Protein AF-A0A952B8J5-F1 (afdb_monomer_lite)

Sequence (115 aa):
MSVEITTFDGLRVTMHTRKNGKENLAWFSAAFDPALVYEDTKPEKTETGSEAQDADEQTGLKATDAVKQEAETLNTRWQGWVYVVPQYRVDSVAKKKSDLIKFSKRQDSGKTAGS

Radius of gyration: 22.59 Å; chains: 1; bounding box: 64×53×57 Å

Foldseek 3Di:
DKDWDADQLQKIKIWDWDDDPPWIKIAIAIDGGPVSHDDPCPDDDDDDDDDDDPPPPPPVHDDNVVSHVVRVVVCVVRPPDIDTDDPVVVVVSVVVVVVVPPPPPPPPPPDDDDD

Structure (mmCIF, N/CA/C/O backbone):
data_AF-A0A952B8J5-F1
#
_entry.id   AF-A0A952B8J5-F1
#
loop_
_atom_site.group_PDB
_atom_site.id
_atom_site.type_symbol
_atom_site.label_atom_id
_atom_site.label_alt_id
_atom_site.label_comp_id
_atom_site.label_asym_id
_atom_site.label_entity_id
_atom_site.label_seq_id
_atom_site.pdbx_PDB_ins_code
_atom_site.Cartn_x
_atom_site.Cartn_y
_atom_site.Cartn_z
_atom_site.occupancy
_atom_site.B_iso_or_equiv
_atom_site.auth_seq_id
_atom_site.auth_comp_id
_atom_site.auth_asym_id
_atom_site.auth_atom_id
_atom_site.pdbx_PDB_model_num
ATOM 1 N N . MET A 1 1 ? -3.408 -5.577 9.841 1.00 78.88 1 MET A N 1
ATOM 2 C CA . MET A 1 1 ? -3.940 -6.185 8.600 1.00 78.88 1 MET A CA 1
ATOM 3 C C . MET A 1 1 ? -3.312 -5.446 7.430 1.00 78.88 1 MET A C 1
ATOM 5 O O . MET A 1 1 ? -2.991 -4.277 7.590 1.00 78.88 1 MET A O 1
ATOM 9 N N . SER A 1 2 ? -3.110 -6.095 6.286 1.00 81.38 2 SER A N 1
ATOM 10 C CA . SER A 1 2 ? -2.607 -5.429 5.081 1.00 81.38 2 SER A CA 1
ATOM 11 C C . SER A 1 2 ? -3.421 -5.798 3.840 1.00 81.38 2 SER A C 1
ATOM 13 O O . SER A 1 2 ? -4.090 -6.839 3.757 1.00 81.38 2 SER A O 1
ATOM 15 N N . VAL A 1 3 ? -3.430 -4.881 2.881 1.00 84.94 3 VAL A N 1
ATOM 16 C CA . VAL A 1 3 ? -4.115 -5.009 1.598 1.00 84.94 3 VAL A CA 1
ATOM 17 C C . VAL A 1 3 ? -3.130 -4.676 0.504 1.00 84.94 3 VAL A C 1
ATOM 19 O O . VAL A 1 3 ? -2.507 -3.626 0.556 1.00 84.94 3 VAL A O 1
ATOM 22 N N . GLU A 1 4 ? -2.993 -5.575 -0.460 1.00 89.31 4 GLU A N 1
ATOM 23 C CA . GLU A 1 4 ? -2.063 -5.437 -1.570 1.00 89.31 4 GLU A CA 1
ATOM 24 C C . GLU A 1 4 ? -2.864 -5.197 -2.840 1.00 89.31 4 GLU A C 1
ATOM 26 O O . GLU A 1 4 ? -3.892 -5.840 -3.070 1.00 89.31 4 GLU A O 1
ATOM 31 N N . ILE A 1 5 ? -2.406 -4.224 -3.612 1.00 87.56 5 ILE A N 1
ATOM 32 C CA . ILE A 1 5 ? -2.928 -3.857 -4.917 1.00 87.56 5 ILE A CA 1
ATOM 33 C C . ILE A 1 5 ? -1.737 -3.935 -5.862 1.00 87.56 5 ILE A C 1
ATOM 35 O O . ILE A 1 5 ? -0.702 -3.327 -5.597 1.00 87.56 5 ILE A O 1
ATOM 39 N N . THR A 1 6 ? -1.876 -4.710 -6.927 1.00 89.19 6 THR A N 1
ATOM 40 C CA . THR A 1 6 ? -0.811 -4.996 -7.888 1.00 89.19 6 THR A CA 1
ATOM 41 C C . THR A 1 6 ? -1.268 -4.650 -9.293 1.00 89.19 6 THR A C 1
ATOM 43 O O . THR A 1 6 ? -2.439 -4.853 -9.624 1.00 89.19 6 THR A O 1
ATOM 46 N N . THR A 1 7 ? -0.350 -4.171 -10.120 1.00 87.12 7 THR A N 1
ATOM 47 C CA . THR A 1 7 ? -0.577 -3.870 -11.539 1.00 87.12 7 THR A CA 1
ATOM 48 C C . THR A 1 7 ? 0.394 -4.657 -12.422 1.00 87.12 7 THR A C 1
ATOM 50 O O . THR A 1 7 ? 1.413 -5.162 -11.954 1.00 87.12 7 THR A O 1
ATOM 53 N N . PHE A 1 8 ? 0.049 -4.789 -13.705 1.00 85.75 8 PHE A N 1
ATOM 54 C CA . PHE A 1 8 ? 0.776 -5.604 -14.693 1.00 85.75 8 PHE A CA 1
ATOM 55 C C . PHE A 1 8 ? 2.123 -5.014 -15.135 1.00 85.75 8 PHE A C 1
ATOM 57 O O . PHE A 1 8 ? 2.881 -5.666 -15.843 1.00 85.75 8 PHE A O 1
ATOM 64 N N . ASP A 1 9 ? 2.413 -3.777 -14.734 1.00 84.00 9 ASP A N 1
ATOM 65 C CA . ASP A 1 9 ? 3.683 -3.081 -14.960 1.00 84.00 9 ASP A CA 1
ATOM 66 C C . ASP A 1 9 ? 4.690 -3.309 -13.815 1.00 84.00 9 ASP A C 1
ATOM 68 O O . ASP A 1 9 ? 5.785 -2.750 -13.814 1.00 84.00 9 ASP A O 1
ATOM 72 N N . GLY A 1 10 ? 4.337 -4.136 -12.827 1.00 85.69 10 GLY A N 1
ATOM 73 C CA . GLY A 1 10 ? 5.200 -4.444 -11.693 1.00 85.69 10 GLY A CA 1
ATOM 74 C C . GLY A 1 10 ? 4.996 -3.553 -10.467 1.00 85.69 10 GLY A C 1
ATOM 75 O O . GLY A 1 10 ? 5.685 -3.754 -9.467 1.00 85.69 10 GLY A O 1
ATOM 76 N N . LEU A 1 11 ? 4.074 -2.581 -10.477 1.00 89.44 11 LEU A N 1
ATOM 77 C CA . LEU A 1 11 ? 3.812 -1.772 -9.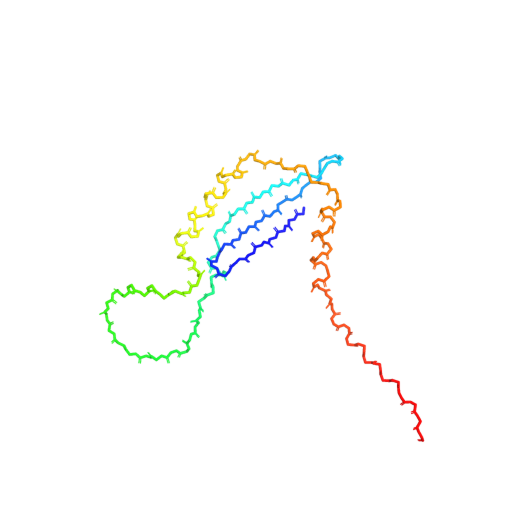283 1.00 89.44 11 LEU A CA 1
ATOM 78 C C . LEU A 1 11 ? 2.976 -2.555 -8.257 1.00 89.44 11 LEU A C 1
ATOM 80 O O . LEU A 1 11 ? 1.881 -3.052 -8.528 1.00 89.44 11 LEU A O 1
ATOM 84 N N . ARG A 1 12 ? 3.474 -2.608 -7.022 1.00 91.25 12 ARG A N 1
ATOM 85 C CA . ARG A 1 12 ? 2.774 -3.142 -5.852 1.00 91.25 12 ARG A CA 1
ATOM 86 C C . ARG A 1 12 ? 2.578 -2.044 -4.818 1.00 91.25 12 ARG A C 1
ATOM 88 O O . ARG A 1 12 ? 3.541 -1.512 -4.274 1.00 91.25 12 ARG A O 1
ATOM 95 N N . VAL A 1 13 ? 1.327 -1.761 -4.470 1.00 91.25 13 VAL A N 1
ATOM 96 C CA . VAL A 1 13 ? 0.958 -0.866 -3.368 1.00 91.25 13 VAL A CA 1
ATOM 97 C C . VAL A 1 13 ? 0.370 -1.679 -2.221 1.00 91.25 13 VAL A C 1
ATOM 99 O O . VAL A 1 13 ? -0.622 -2.390 -2.378 1.00 91.25 13 VAL A O 1
ATOM 102 N N . THR A 1 14 ? 0.952 -1.540 -1.036 1.00 91.75 14 THR A N 1
ATOM 103 C CA . THR A 1 14 ? 0.470 -2.151 0.200 1.00 91.75 14 THR A CA 1
ATOM 104 C C . THR A 1 14 ? -0.139 -1.084 1.101 1.00 91.75 14 THR A C 1
ATOM 106 O O . THR A 1 14 ? 0.544 -0.169 1.552 1.00 91.75 14 THR A O 1
ATOM 109 N N . MET A 1 15 ? -1.427 -1.219 1.405 1.00 89.81 15 MET A N 1
ATOM 110 C CA . MET A 1 15 ? -2.083 -0.498 2.490 1.00 89.81 15 MET A CA 1
ATOM 111 C C . MET A 1 15 ? -1.946 -1.304 3.777 1.00 89.81 15 MET A C 1
ATOM 113 O O . MET A 1 15 ? -2.443 -2.426 3.885 1.00 89.81 15 MET A O 1
ATOM 117 N N . HIS A 1 16 ? -1.324 -0.709 4.779 1.00 89.25 16 HIS A N 1
ATOM 118 C CA . HIS A 1 16 ? -1.199 -1.260 6.117 1.00 89.25 16 HIS A CA 1
ATOM 119 C C . HIS A 1 16 ? -2.274 -0.664 7.005 1.00 89.25 16 HIS A C 1
ATOM 121 O O . HIS A 1 16 ? -2.527 0.535 6.948 1.00 89.25 16 HIS A O 1
ATOM 127 N N . THR A 1 17 ? -2.895 -1.487 7.843 1.00 88.69 17 THR A N 1
ATOM 128 C CA . THR A 1 17 ? -3.835 -1.028 8.863 1.00 88.69 17 THR A CA 1
ATOM 129 C C . THR A 1 17 ? -3.501 -1.610 10.230 1.00 88.69 17 THR A C 1
ATOM 131 O O . THR A 1 17 ? -3.245 -2.814 10.389 1.00 88.69 17 THR A O 1
ATOM 134 N N . ARG A 1 18 ? -3.541 -0.756 11.253 1.00 88.25 18 ARG A N 1
ATOM 135 C CA . ARG A 1 18 ? -3.352 -1.139 12.653 1.00 88.25 18 ARG A CA 1
ATOM 136 C C . ARG A 1 18 ? -4.396 -0.457 13.521 1.00 88.25 18 ARG A C 1
ATOM 138 O O . ARG A 1 18 ? -4.634 0.738 13.394 1.00 88.25 18 ARG A O 1
ATOM 145 N N . LYS A 1 19 ? -4.976 -1.211 14.449 1.00 86.31 19 LYS A N 1
ATOM 146 C CA . LYS A 1 19 ? -5.837 -0.648 15.486 1.00 86.31 19 LYS A CA 1
ATOM 147 C C . LYS A 1 19 ? -4.974 0.007 16.566 1.00 86.31 19 LYS A C 1
ATOM 149 O O . LYS A 1 19 ? -4.088 -0.648 17.116 1.00 86.31 19 LYS A O 1
ATOM 154 N N . ASN A 1 20 ? -5.233 1.276 16.861 1.00 82.88 20 ASN A N 1
ATOM 155 C CA . ASN A 1 20 ? -4.615 2.027 17.948 1.00 82.88 20 ASN A CA 1
ATOM 156 C C . ASN A 1 20 ? -5.720 2.531 18.888 1.00 82.88 20 ASN A C 1
ATOM 158 O O . ASN A 1 20 ? -6.382 3.532 18.622 1.00 82.88 20 ASN A O 1
ATOM 162 N N . GLY A 1 21 ? -5.986 1.783 19.960 1.00 84.12 21 GLY A N 1
ATOM 163 C CA . GLY A 1 21 ? -7.098 2.078 20.865 1.00 84.12 21 GLY A CA 1
ATOM 164 C C . GLY A 1 21 ? -8.461 2.006 20.164 1.00 84.12 21 GLY A C 1
ATOM 165 O O . GLY A 1 21 ? -8.911 0.922 19.777 1.00 84.12 21 GLY A O 1
ATOM 166 N N . LYS A 1 22 ? -9.128 3.160 20.031 1.00 79.19 22 LYS A N 1
ATOM 167 C CA . LYS A 1 22 ? -10.443 3.300 19.373 1.00 79.19 22 LYS A CA 1
ATOM 168 C C . LYS A 1 22 ? -10.348 3.566 17.869 1.00 79.19 22 LYS A C 1
ATOM 170 O O . LYS A 1 22 ? -11.354 3.448 17.176 1.00 79.19 22 LYS A O 1
ATOM 175 N N . GLU A 1 23 ? -9.167 3.908 17.369 1.00 85.25 23 GLU A N 1
ATOM 176 C CA . GLU A 1 23 ? -8.964 4.354 15.994 1.00 85.25 23 GLU A CA 1
ATOM 177 C C . GLU A 1 23 ? -8.273 3.271 15.165 1.00 85.25 23 GLU A C 1
ATOM 179 O O . GLU A 1 23 ? -7.484 2.476 15.684 1.00 85.25 23 GLU A O 1
ATOM 184 N N . ASN A 1 24 ? -8.551 3.235 13.861 1.00 86.38 24 ASN A N 1
ATOM 185 C CA . ASN A 1 24 ? -7.768 2.431 12.928 1.00 86.38 24 ASN A CA 1
ATOM 186 C C . ASN A 1 24 ? -6.851 3.360 12.149 1.00 86.38 24 ASN A C 1
ATOM 188 O O . ASN A 1 24 ? -7.322 4.244 11.442 1.00 86.38 24 ASN A O 1
ATOM 192 N N . LEU A 1 25 ? -5.551 3.144 12.275 1.00 90.19 25 LEU A N 1
ATOM 193 C CA . LEU A 1 25 ? -4.537 3.865 11.526 1.00 90.19 25 LEU A CA 1
ATOM 194 C C . LEU A 1 25 ? -4.255 3.122 10.228 1.00 90.19 25 LEU A C 1
ATOM 196 O O . LEU A 1 25 ? -4.128 1.894 10.245 1.00 90.19 25 LEU A O 1
ATOM 200 N N . ALA A 1 26 ? -4.135 3.861 9.131 1.00 90.19 26 ALA A N 1
ATOM 201 C CA . ALA A 1 26 ? -3.727 3.335 7.841 1.00 90.19 26 ALA A CA 1
ATOM 202 C C . ALA A 1 26 ? -2.574 4.138 7.239 1.00 90.19 26 ALA A C 1
ATOM 204 O O . ALA A 1 26 ? -2.567 5.367 7.304 1.00 90.19 26 ALA A O 1
ATOM 205 N N . TRP A 1 27 ? -1.627 3.435 6.629 1.00 91.94 27 TRP A N 1
ATOM 206 C CA . TRP A 1 27 ? -0.533 4.018 5.852 1.00 91.94 27 TRP A CA 1
ATOM 207 C C . TRP A 1 27 ? -0.251 3.152 4.625 1.00 91.94 27 TRP A C 1
ATOM 209 O O . TRP A 1 27 ? -0.689 2.001 4.553 1.00 91.94 27 TRP A O 1
ATOM 219 N N . PHE A 1 28 ? 0.461 3.707 3.649 1.00 91.75 28 PHE A N 1
ATOM 220 C CA . PHE A 1 28 ? 0.705 3.068 2.359 1.00 91.75 28 PHE A CA 1
ATOM 221 C C . PHE A 1 28 ? 2.202 2.926 2.099 1.00 91.75 28 PHE A C 1
ATOM 223 O O . PHE A 1 28 ? 2.992 3.760 2.533 1.00 91.75 28 PHE A O 1
ATOM 230 N N . SER A 1 29 ? 2.576 1.874 1.380 1.00 90.62 29 SER A N 1
ATOM 231 C CA . SER A 1 29 ? 3.920 1.679 0.840 1.00 90.62 29 SER A CA 1
ATOM 232 C C . SER A 1 29 ? 3.823 1.180 -0.595 1.00 90.62 29 SER A C 1
ATOM 234 O O . SER A 1 29 ? 3.040 0.270 -0.864 1.00 90.62 29 SER A O 1
ATOM 236 N N . ALA A 1 30 ? 4.615 1.741 -1.497 1.00 91.94 30 ALA A N 1
ATOM 237 C CA . ALA A 1 30 ? 4.770 1.270 -2.866 1.00 91.94 30 ALA A CA 1
ATOM 238 C C . ALA A 1 30 ? 6.093 0.505 -3.026 1.00 91.94 30 ALA A C 1
ATOM 240 O O . ALA A 1 30 ? 7.087 0.810 -2.368 1.00 91.94 30 ALA A O 1
ATOM 241 N N . ALA A 1 31 ? 6.111 -0.492 -3.901 1.00 91.44 31 ALA A N 1
ATOM 242 C CA . ALA A 1 31 ? 7.300 -1.235 -4.288 1.00 91.44 31 ALA A CA 1
ATOM 243 C C . ALA A 1 31 ? 7.174 -1.682 -5.746 1.00 91.44 31 ALA A C 1
ATOM 245 O O . ALA A 1 31 ? 6.069 -1.925 -6.223 1.00 91.44 31 ALA A O 1
ATOM 246 N N . PHE A 1 32 ? 8.308 -1.826 -6.424 1.00 90.88 32 PHE A N 1
ATOM 247 C CA . PHE A 1 32 ? 8.377 -2.515 -7.707 1.00 90.88 32 PHE A CA 1
ATOM 248 C C . PHE A 1 32 ? 8.647 -4.005 -7.473 1.00 90.88 32 PHE A C 1
ATOM 250 O O . PHE A 1 32 ? 9.540 -4.357 -6.699 1.00 90.88 32 PHE A O 1
ATOM 257 N N . ASP A 1 33 ? 7.880 -4.865 -8.134 1.00 87.56 33 ASP A N 1
ATOM 258 C CA . ASP A 1 33 ? 8.033 -6.314 -8.115 1.00 87.56 33 ASP A CA 1
ATOM 259 C C . ASP A 1 33 ? 8.139 -6.836 -9.562 1.00 87.56 33 ASP A C 1
ATOM 261 O O . ASP A 1 33 ? 7.143 -6.834 -10.292 1.00 87.56 33 ASP A O 1
ATOM 265 N N . PRO A 1 34 ? 9.332 -7.274 -10.007 1.00 83.88 34 PRO A N 1
ATOM 266 C CA . PRO A 1 34 ? 9.541 -7.717 -11.382 1.00 83.88 34 PRO A CA 1
ATOM 267 C C . PRO A 1 34 ? 8.749 -8.984 -11.725 1.00 83.88 34 PRO A C 1
ATOM 269 O O . PRO A 1 34 ? 8.490 -9.227 -12.896 1.00 83.88 34 PRO A O 1
ATOM 272 N N . ALA A 1 35 ? 8.322 -9.774 -10.732 1.00 85.81 35 ALA A N 1
ATOM 273 C CA . ALA A 1 35 ? 7.522 -10.976 -10.966 1.00 85.81 35 ALA A CA 1
ATOM 274 C C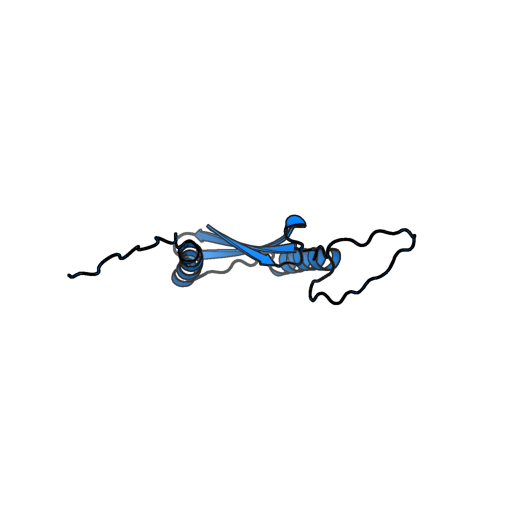 . ALA A 1 35 ? 6.071 -10.670 -11.385 1.00 85.81 35 ALA A C 1
ATOM 276 O O . ALA A 1 35 ? 5.344 -11.574 -11.791 1.00 85.81 35 ALA A O 1
ATOM 277 N N . LEU A 1 36 ? 5.637 -9.412 -11.257 1.00 81.75 36 LEU A N 1
ATOM 278 C CA . LEU A 1 36 ? 4.308 -8.946 -11.656 1.00 81.75 36 LEU A CA 1
ATOM 279 C C . LEU A 1 36 ? 4.301 -8.276 -13.035 1.00 81.75 36 LEU A C 1
ATOM 281 O O . LEU A 1 36 ? 3.228 -7.921 -13.524 1.00 81.75 36 LEU A O 1
ATOM 285 N N . VAL A 1 37 ? 5.476 -8.096 -13.646 1.00 83.81 37 VAL A N 1
ATOM 286 C CA . VAL A 1 37 ? 5.593 -7.558 -15.000 1.00 83.81 37 VAL A CA 1
ATOM 287 C C . VAL A 1 37 ? 5.082 -8.617 -15.968 1.00 83.81 37 VAL A C 1
ATOM 289 O O . VAL A 1 37 ? 5.648 -9.703 -16.079 1.00 83.81 37 VAL A O 1
ATOM 292 N N . TYR A 1 38 ? 3.975 -8.313 -16.636 1.00 77.81 38 TYR A N 1
ATOM 293 C CA . TYR A 1 38 ? 3.426 -9.180 -17.666 1.00 77.81 38 TYR A CA 1
ATOM 294 C C . TYR A 1 38 ? 4.091 -8.848 -19.003 1.00 77.81 38 TYR A C 1
ATOM 296 O O . TYR A 1 38 ? 3.799 -7.816 -19.604 1.00 77.81 38 TYR A O 1
ATOM 304 N N . GLU A 1 39 ? 4.976 -9.726 -19.469 1.00 68.81 39 GLU A N 1
ATOM 305 C CA . GLU A 1 39 ? 5.465 -9.705 -20.847 1.00 68.81 39 GLU A CA 1
ATOM 306 C C . GLU A 1 39 ? 4.556 -10.604 -21.690 1.00 68.81 39 GLU A C 1
ATOM 308 O O . GLU A 1 39 ? 4.444 -11.807 -21.432 1.00 68.81 39 GLU A O 1
ATOM 313 N N . ASP A 1 40 ? 3.876 -10.028 -22.687 1.00 59.62 40 ASP A N 1
ATOM 314 C CA . ASP A 1 40 ? 3.075 -10.806 -23.630 1.00 59.62 40 ASP A CA 1
ATOM 315 C C . ASP A 1 40 ? 4.026 -11.678 -24.456 1.00 59.62 40 ASP A C 1
ATOM 317 O O . ASP A 1 40 ? 4.626 -11.244 -25.439 1.00 59.62 40 ASP A O 1
ATOM 321 N N . THR A 1 41 ? 4.241 -12.917 -24.013 1.00 50.28 41 THR A N 1
ATOM 322 C CA . THR A 1 41 ? 5.056 -13.872 -24.761 1.00 50.28 41 THR A CA 1
ATOM 323 C C . THR A 1 41 ? 4.230 -14.358 -25.945 1.00 50.28 41 THR A C 1
ATOM 325 O O . THR A 1 41 ? 3.611 -15.422 -25.917 1.00 50.28 41 THR A O 1
ATOM 328 N N . LYS A 1 42 ? 4.205 -13.565 -27.014 1.00 49.03 42 LYS A N 1
ATOM 329 C CA . LYS A 1 42 ? 3.810 -14.046 -28.333 1.00 49.03 42 LYS A CA 1
ATOM 330 C C . LYS A 1 42 ? 4.805 -15.147 -28.733 1.00 49.03 42 LYS A C 1
ATOM 332 O O . LYS A 1 42 ? 6.010 -14.899 -28.685 1.00 49.03 42 LYS A O 1
ATOM 337 N N . PRO A 1 43 ? 4.366 -16.367 -29.092 1.00 45.78 43 PRO A N 1
ATOM 338 C CA . PRO A 1 43 ? 5.296 -17.447 -29.386 1.00 45.78 43 PRO A CA 1
ATOM 339 C C . PRO A 1 43 ? 6.118 -17.126 -30.643 1.00 45.78 43 PRO A C 1
ATOM 341 O O . PRO A 1 43 ? 5.571 -16.934 -31.727 1.00 45.78 43 PRO A O 1
ATOM 344 N N . GLU A 1 44 ? 7.428 -17.033 -30.415 1.00 47.03 44 GLU A N 1
ATOM 345 C CA . GLU A 1 44 ? 8.586 -17.323 -31.265 1.00 47.03 44 GLU A CA 1
ATOM 346 C C . GLU A 1 44 ? 8.412 -17.271 -32.797 1.00 47.03 44 GLU A C 1
ATOM 348 O O . GLU A 1 44 ? 7.773 -18.120 -33.421 1.00 47.03 44 GLU A O 1
ATOM 353 N N . LYS A 1 45 ? 9.169 -16.366 -33.429 1.00 38.84 45 LYS A N 1
ATOM 354 C CA . LYS A 1 45 ? 9.853 -16.701 -34.679 1.00 38.84 45 LYS A CA 1
ATOM 355 C C . LYS A 1 45 ? 11.322 -16.299 -34.570 1.00 38.84 45 LYS A C 1
ATOM 357 O O . LYS A 1 45 ? 11.673 -15.129 -34.671 1.00 38.84 45 LYS A O 1
ATOM 362 N N . THR A 1 46 ? 12.146 -17.304 -34.309 1.00 39.94 46 THR A N 1
ATOM 363 C CA . THR A 1 46 ? 13.602 -17.317 -34.448 1.00 39.94 46 THR A CA 1
ATOM 364 C C . THR A 1 46 ? 14.023 -16.731 -35.797 1.00 39.94 46 THR A C 1
ATOM 366 O O . THR A 1 46 ? 13.482 -17.154 -36.814 1.00 39.94 46 THR A O 1
ATOM 369 N N . GLU A 1 47 ? 14.953 -15.767 -35.794 1.00 42.59 47 GLU A N 1
ATOM 370 C CA . GLU A 1 47 ? 16.207 -15.754 -36.575 1.00 42.59 47 GLU A CA 1
ATOM 371 C C . GLU A 1 47 ? 16.946 -14.398 -36.438 1.00 42.59 47 GLU A C 1
ATOM 373 O O . GLU A 1 47 ? 16.499 -13.369 -36.926 1.00 42.59 47 GLU A O 1
ATOM 378 N N . THR A 1 48 ? 18.100 -14.454 -35.759 1.00 35.34 48 THR A N 1
ATOM 379 C CA . THR A 1 48 ? 19.376 -13.761 -36.039 1.00 35.34 48 THR A CA 1
ATOM 380 C C . THR A 1 48 ? 19.386 -12.269 -36.416 1.00 35.34 48 THR A C 1
ATOM 382 O O . THR A 1 48 ? 19.091 -11.907 -37.549 1.00 35.34 48 THR A O 1
ATOM 385 N N . GLY A 1 49 ? 19.986 -11.438 -35.551 1.00 32.03 49 GLY A N 1
ATOM 386 C CA . GLY A 1 49 ? 20.645 -10.198 -35.987 1.00 32.03 49 GLY A CA 1
ATOM 387 C C . GLY A 1 49 ? 20.674 -9.076 -34.953 1.00 32.03 49 GLY A C 1
ATOM 388 O O . GLY A 1 49 ? 19.649 -8.505 -34.622 1.00 32.03 49 GLY A O 1
ATOM 389 N N . SER A 1 50 ? 21.878 -8.763 -34.480 1.00 44.34 50 SER A N 1
ATOM 390 C CA . SER A 1 50 ? 22.257 -7.579 -33.702 1.00 44.34 50 SER A CA 1
ATOM 391 C C . SER A 1 50 ? 21.642 -6.275 -34.223 1.00 44.34 50 SER A C 1
ATOM 393 O O . SER A 1 50 ? 21.955 -5.885 -35.338 1.00 44.34 50 SER A O 1
ATOM 395 N N . GLU A 1 51 ? 20.861 -5.576 -33.402 1.00 34.19 51 GLU A N 1
ATOM 396 C CA . GLU A 1 51 ? 21.095 -4.189 -32.969 1.00 34.19 51 GLU A CA 1
ATOM 397 C C . GLU A 1 51 ? 19.992 -3.788 -31.985 1.00 34.19 51 GLU A C 1
ATOM 399 O O . GLU A 1 51 ? 18.858 -4.252 -32.084 1.00 34.19 51 GLU A O 1
ATOM 404 N N . ALA A 1 52 ? 20.351 -2.975 -30.992 1.00 48.28 52 ALA A N 1
ATOM 405 C CA . ALA A 1 52 ? 19.443 -2.457 -29.979 1.00 48.28 52 ALA A CA 1
ATOM 406 C C . ALA A 1 52 ? 18.272 -1.722 -30.647 1.00 48.28 52 ALA A C 1
ATOM 408 O O . ALA A 1 52 ? 18.420 -0.593 -31.110 1.00 48.28 52 ALA A O 1
ATOM 409 N N . GLN A 1 53 ? 17.121 -2.386 -30.725 1.00 36.00 53 GLN A N 1
ATOM 410 C CA . GLN A 1 53 ? 15.879 -1.783 -31.174 1.00 36.00 53 GLN A CA 1
ATOM 411 C C . GLN A 1 53 ? 15.097 -1.308 -29.956 1.00 36.00 53 GLN A C 1
ATOM 413 O O . GLN A 1 53 ? 14.498 -2.099 -29.230 1.00 36.00 53 GLN A O 1
ATOM 418 N N . ASP A 1 54 ? 15.107 0.013 -29.778 1.00 49.22 54 ASP A N 1
ATOM 419 C CA . ASP A 1 54 ? 13.942 0.790 -29.372 1.00 49.22 54 ASP A CA 1
ATOM 420 C C . ASP A 1 54 ? 12.683 0.232 -30.056 1.00 49.22 54 ASP A C 1
ATOM 422 O O . ASP A 1 54 ? 12.347 0.578 -31.190 1.00 49.22 54 ASP A O 1
ATOM 426 N N . ALA A 1 55 ? 11.994 -0.665 -29.361 1.00 40.41 55 ALA A N 1
ATOM 427 C CA . ALA A 1 55 ? 10.612 -1.008 -29.628 1.00 40.41 55 ALA A CA 1
ATOM 428 C C . ALA A 1 55 ? 9.780 -0.351 -28.526 1.00 40.41 55 ALA A C 1
ATOM 430 O O . ALA A 1 55 ? 9.436 -0.967 -27.518 1.00 40.41 55 ALA A O 1
ATOM 431 N N . ASP A 1 56 ? 9.490 0.935 -28.736 1.00 50.22 56 ASP A N 1
ATOM 432 C CA . ASP A 1 56 ? 8.340 1.634 -28.159 1.00 50.22 56 ASP A CA 1
ATOM 433 C C . ASP A 1 56 ? 7.071 0.957 -28.706 1.00 50.22 56 ASP A C 1
ATOM 435 O O . ASP A 1 56 ? 6.367 1.457 -29.582 1.00 50.22 56 ASP A O 1
ATOM 439 N N . GLU A 1 57 ? 6.829 -0.278 -28.273 1.00 45.66 57 GLU A N 1
ATOM 440 C CA . GLU A 1 57 ? 5.554 -0.931 -28.472 1.00 45.66 57 GLU A CA 1
ATOM 441 C C . GLU A 1 57 ? 4.654 -0.361 -27.381 1.00 45.66 57 GLU A C 1
ATOM 443 O O . GLU A 1 57 ? 4.870 -0.610 -26.193 1.00 45.66 57 GLU A O 1
ATOM 448 N N . GLN A 1 58 ? 3.692 0.472 -27.795 1.00 48.38 58 GLN A N 1
ATOM 449 C CA . GLN A 1 58 ? 2.617 1.042 -26.979 1.00 48.38 58 GLN A CA 1
ATOM 450 C C . GLN A 1 58 ? 1.735 -0.059 -26.365 1.00 48.38 58 GLN A C 1
ATOM 452 O O . GLN A 1 58 ? 0.530 -0.151 -26.594 1.00 48.38 58 GLN A O 1
ATOM 457 N N . THR A 1 59 ? 2.319 -0.908 -25.536 1.00 52.19 59 THR A N 1
ATOM 458 C CA . THR A 1 59 ? 1.610 -1.514 -24.430 1.00 52.19 59 THR A CA 1
ATOM 459 C C . THR A 1 59 ? 1.333 -0.353 -23.476 1.00 52.19 59 THR A C 1
ATOM 461 O O . THR A 1 59 ? 2.203 0.477 -23.228 1.00 52.19 59 THR A O 1
ATOM 464 N N . GLY A 1 60 ? 0.117 -0.199 -22.957 1.00 61.09 60 GLY A N 1
ATOM 465 C CA . GLY A 1 60 ? -0.191 0.858 -21.978 1.00 61.09 60 GLY A CA 1
ATOM 466 C C . GLY A 1 60 ? 0.541 0.695 -20.632 1.00 61.09 60 GLY A C 1
ATOM 467 O O . GLY A 1 60 ? 0.052 1.186 -19.617 1.00 61.09 60 GLY A O 1
ATOM 468 N N . LEU A 1 61 ? 1.651 -0.047 -20.609 1.00 68.19 61 LEU A N 1
ATOM 469 C CA . LEU A 1 61 ? 2.476 -0.396 -19.468 1.00 68.19 61 LEU A CA 1
ATOM 470 C C . LEU A 1 61 ? 3.698 0.522 -19.447 1.00 68.19 61 LEU A C 1
ATOM 472 O O . LEU A 1 61 ? 4.318 0.802 -20.471 1.00 68.19 61 LEU A O 1
ATOM 476 N N . LYS A 1 62 ? 4.042 1.018 -18.262 1.00 77.56 62 LYS A N 1
ATOM 477 C CA . LYS A 1 62 ? 5.221 1.866 -18.087 1.00 77.56 62 LYS A CA 1
ATOM 478 C C . LYS A 1 62 ? 6.493 1.027 -18.175 1.00 77.56 62 LYS A C 1
ATOM 480 O O . LYS A 1 62 ? 6.520 -0.120 -17.735 1.00 77.56 62 LYS A O 1
ATOM 485 N N . ALA A 1 63 ? 7.570 1.642 -18.660 1.00 82.25 63 ALA A N 1
ATOM 486 C CA . ALA A 1 63 ? 8.902 1.056 -18.580 1.00 82.25 63 ALA A CA 1
ATOM 487 C C . ALA A 1 63 ? 9.272 0.748 -17.118 1.00 82.25 63 ALA A C 1
ATOM 489 O O . ALA A 1 63 ? 8.954 1.519 -16.210 1.00 82.25 63 ALA A O 1
ATOM 490 N N . THR A 1 64 ? 9.983 -0.356 -16.889 1.00 83.69 64 THR A N 1
ATOM 491 C CA . THR A 1 64 ? 10.323 -0.837 -15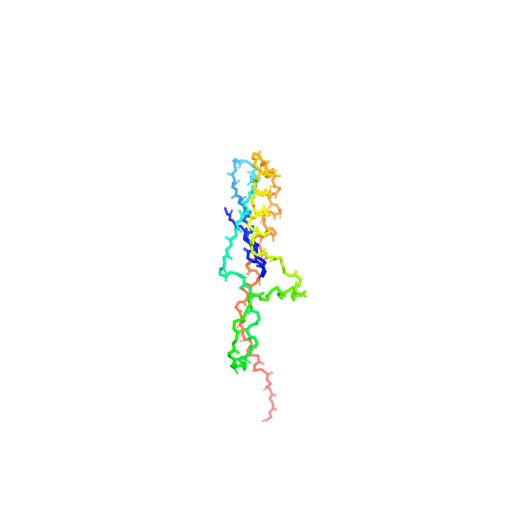.536 1.00 83.69 64 THR A CA 1
ATOM 492 C C . THR A 1 64 ? 11.070 0.203 -14.695 1.00 83.69 64 THR A C 1
ATOM 494 O O . THR A 1 64 ? 10.834 0.310 -13.492 1.00 83.69 64 THR A O 1
ATOM 497 N N . ASP A 1 65 ? 11.933 1.007 -15.319 1.00 81.25 65 ASP A N 1
ATOM 498 C CA . ASP A 1 65 ? 12.649 2.105 -14.664 1.00 81.25 65 ASP A CA 1
ATOM 499 C C . ASP A 1 65 ? 11.697 3.220 -14.197 1.00 81.25 65 ASP A C 1
ATOM 501 O O . ASP A 1 65 ? 11.735 3.646 -13.041 1.00 81.25 65 ASP A O 1
ATOM 505 N N . ALA A 1 66 ? 10.731 3.586 -15.046 1.00 85.00 66 ALA A N 1
ATOM 506 C CA . ALA A 1 66 ? 9.697 4.558 -14.706 1.00 85.00 66 ALA A CA 1
ATOM 507 C C . ALA A 1 66 ? 8.797 4.069 -13.556 1.00 85.00 66 ALA A C 1
ATOM 509 O O . ALA A 1 66 ? 8.403 4.864 -12.703 1.00 85.00 66 ALA A O 1
ATOM 510 N N . VAL A 1 67 ? 8.501 2.765 -13.482 1.00 86.38 67 VAL A N 1
ATOM 511 C CA . VAL A 1 67 ? 7.709 2.182 -12.381 1.00 86.38 67 VAL A CA 1
ATOM 512 C C . VAL A 1 67 ? 8.479 2.196 -11.059 1.00 86.38 67 VAL A C 1
ATOM 514 O O . VAL A 1 67 ? 7.896 2.481 -10.010 1.00 86.38 67 VAL A O 1
ATOM 517 N N . LYS A 1 68 ? 9.792 1.940 -11.081 1.00 88.06 68 LYS A N 1
ATOM 518 C CA . LYS A 1 68 ? 10.642 2.069 -9.885 1.00 88.06 68 LYS A CA 1
ATOM 519 C C . LYS A 1 68 ? 10.645 3.504 -9.366 1.00 88.06 68 LYS A C 1
ATOM 521 O O . LYS A 1 68 ? 10.357 3.719 -8.189 1.00 88.06 68 LYS A O 1
ATOM 526 N N . GLN A 1 69 ? 10.875 4.472 -10.252 1.00 88.94 69 GLN A N 1
ATOM 527 C CA . GLN A 1 69 ? 10.871 5.889 -9.892 1.00 88.94 69 GLN A CA 1
ATOM 528 C C . GLN A 1 69 ? 9.495 6.348 -9.381 1.00 88.94 69 GLN A C 1
ATOM 530 O O . GLN A 1 69 ? 9.396 7.148 -8.445 1.00 88.94 69 GLN A O 1
ATOM 535 N N . GLU A 1 70 ? 8.412 5.816 -9.951 1.00 88.56 70 GLU A N 1
ATOM 536 C CA . GLU A 1 70 ? 7.057 6.054 -9.461 1.00 88.56 70 GLU A CA 1
ATOM 537 C C . GLU A 1 70 ? 6.854 5.492 -8.051 1.00 88.56 70 GLU A C 1
ATOM 539 O O . GLU A 1 70 ? 6.344 6.204 -7.185 1.00 88.56 70 GLU A O 1
ATOM 544 N N . ALA A 1 71 ? 7.295 4.261 -7.779 1.00 90.12 71 ALA A N 1
ATOM 545 C CA . ALA A 1 71 ? 7.203 3.672 -6.446 1.00 90.12 71 ALA A CA 1
ATOM 546 C C . ALA A 1 71 ? 7.957 4.511 -5.399 1.00 90.12 71 ALA A C 1
ATOM 548 O O . ALA A 1 71 ? 7.435 4.754 -4.308 1.00 90.12 71 ALA A O 1
ATOM 549 N N . GLU A 1 72 ? 9.148 5.010 -5.733 1.00 90.38 72 GLU A N 1
ATOM 550 C CA . GLU A 1 72 ? 9.908 5.918 -4.867 1.00 90.38 72 GLU A CA 1
ATOM 551 C C . GLU A 1 72 ? 9.171 7.242 -4.640 1.00 90.38 72 GLU A C 1
ATOM 553 O O . GLU A 1 72 ? 8.992 7.661 -3.496 1.00 90.38 72 GLU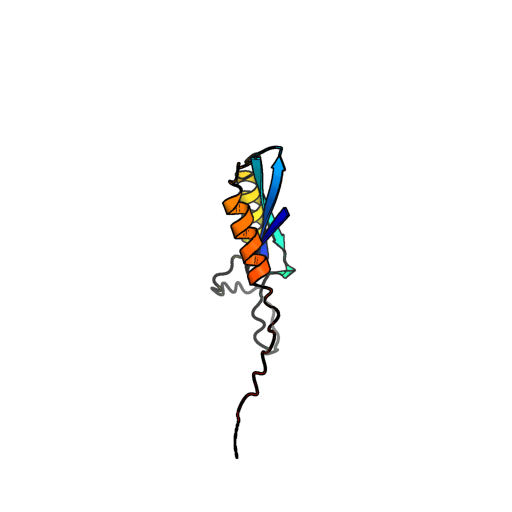 A O 1
ATOM 558 N N . THR A 1 73 ? 8.643 7.850 -5.704 1.00 91.81 73 THR A N 1
ATOM 559 C CA . THR A 1 73 ? 7.870 9.100 -5.630 1.00 91.81 73 THR A CA 1
ATOM 560 C C . THR A 1 73 ? 6.631 8.947 -4.744 1.00 91.81 73 THR A C 1
ATOM 562 O O . THR A 1 73 ? 6.332 9.815 -3.917 1.00 91.81 73 THR A O 1
ATOM 565 N N . LEU A 1 74 ? 5.907 7.833 -4.883 1.00 90.44 74 LEU A N 1
ATOM 566 C CA . LEU A 1 74 ? 4.741 7.514 -4.061 1.00 90.44 74 LEU A CA 1
ATOM 567 C C . LEU A 1 74 ? 5.130 7.345 -2.591 1.00 90.44 74 LEU A C 1
ATOM 569 O O . LEU A 1 74 ? 4.462 7.898 -1.716 1.00 90.44 74 LEU A O 1
ATOM 573 N N . ASN A 1 75 ? 6.237 6.654 -2.314 1.00 89.88 75 ASN A N 1
ATOM 574 C CA . ASN A 1 75 ? 6.741 6.502 -0.954 1.00 89.88 75 ASN A CA 1
ATOM 575 C C . ASN A 1 75 ? 7.135 7.841 -0.333 1.00 89.88 75 ASN A C 1
ATOM 577 O O . ASN A 1 75 ? 6.714 8.113 0.787 1.00 89.88 75 ASN A O 1
ATOM 581 N N . THR A 1 76 ? 7.865 8.704 -1.047 1.00 91.69 76 THR A N 1
ATOM 582 C CA . THR A 1 76 ? 8.209 10.051 -0.560 1.00 91.69 76 THR A CA 1
ATOM 583 C C . THR A 1 76 ? 6.957 10.876 -0.282 1.00 91.69 76 THR A C 1
ATOM 585 O O . THR A 1 76 ? 6.870 11.552 0.740 1.00 91.69 76 THR A O 1
ATOM 588 N N . ARG A 1 77 ? 5.948 10.793 -1.156 1.00 90.00 77 ARG A N 1
ATOM 589 C CA . ARG A 1 77 ? 4.690 11.526 -0.986 1.00 90.00 77 ARG A CA 1
ATOM 590 C C . ARG A 1 77 ? 3.884 11.049 0.222 1.00 90.00 77 ARG A C 1
ATOM 592 O O . ARG A 1 77 ? 3.236 11.863 0.874 1.00 90.00 77 ARG A O 1
ATOM 599 N N . TRP A 1 78 ? 3.879 9.748 0.492 1.00 88.56 78 TRP A N 1
ATOM 600 C CA . TRP A 1 78 ? 3.141 9.153 1.612 1.00 88.56 78 TRP A CA 1
ATOM 601 C C . TRP A 1 78 ? 3.954 9.089 2.904 1.00 88.56 78 TRP A C 1
ATOM 603 O O . TRP A 1 78 ? 3.418 8.733 3.956 1.00 88.56 78 TRP A O 1
ATOM 613 N N . GLN A 1 79 ? 5.235 9.447 2.852 1.00 83.75 79 GLN A N 1
ATOM 614 C CA . GLN A 1 79 ? 6.113 9.417 4.006 1.00 83.75 79 GLN A CA 1
ATOM 615 C C . GLN A 1 79 ? 5.583 10.343 5.104 1.00 83.75 79 GLN A C 1
ATOM 617 O O . GLN A 1 79 ? 5.359 11.534 4.902 1.00 83.75 79 GLN A O 1
ATOM 622 N N . GLY A 1 80 ? 5.361 9.774 6.290 1.00 82.75 80 GLY A N 1
ATOM 623 C CA . GLY A 1 80 ? 4.831 10.501 7.446 1.00 82.75 80 GLY A CA 1
ATOM 624 C C . GLY A 1 80 ? 3.314 10.706 7.440 1.00 82.75 80 GLY A C 1
ATOM 625 O O . GLY A 1 80 ? 2.784 11.258 8.402 1.00 82.75 80 GLY A O 1
ATOM 626 N N . TRP A 1 81 ? 2.595 10.241 6.413 1.00 88.06 81 TRP A N 1
ATOM 627 C CA . TRP A 1 81 ? 1.138 10.322 6.375 1.00 88.06 81 TRP A CA 1
ATOM 628 C C . TRP A 1 81 ? 0.531 9.080 7.026 1.00 88.06 81 TRP A C 1
ATOM 630 O O . TRP A 1 81 ? 0.758 7.946 6.603 1.00 88.06 81 TRP A O 1
ATOM 640 N N . VAL A 1 82 ? -0.279 9.304 8.058 1.00 86.50 82 VAL A N 1
ATOM 641 C CA . VAL A 1 82 ? -1.070 8.267 8.722 1.00 86.50 82 VAL A CA 1
ATOM 642 C C . VAL A 1 82 ? -2.509 8.748 8.789 1.00 86.50 82 VAL A C 1
ATOM 644 O O . VAL A 1 82 ? -2.793 9.826 9.305 1.00 86.50 82 VAL A O 1
ATOM 647 N N . TYR A 1 83 ? -3.425 7.943 8.263 1.00 85.06 83 TYR A N 1
ATOM 648 C CA . TYR A 1 83 ? -4.840 8.280 8.198 1.00 85.06 83 TYR A CA 1
ATOM 649 C C . TYR A 1 83 ? -5.627 7.545 9.274 1.00 85.06 83 TYR A C 1
ATOM 651 O O . TYR A 1 83 ? -5.446 6.343 9.465 1.00 85.06 83 TYR A O 1
ATOM 659 N N . VAL A 1 84 ? -6.563 8.243 9.915 1.00 88.06 84 VAL A N 1
ATOM 660 C CA . VAL A 1 84 ? -7.585 7.607 10.751 1.00 88.06 84 VAL A CA 1
ATOM 661 C C . VAL A 1 84 ? -8.717 7.131 9.847 1.00 88.06 84 VAL A C 1
ATOM 663 O O . VAL A 1 84 ? -9.406 7.922 9.204 1.00 88.06 84 VAL A O 1
ATOM 666 N N . VAL A 1 85 ? -8.902 5.817 9.780 1.00 86.00 85 VAL A N 1
ATOM 667 C CA . VAL A 1 85 ? -9.897 5.171 8.929 1.00 86.00 85 VAL A CA 1
ATOM 668 C C . VAL A 1 85 ? -11.062 4.670 9.790 1.00 86.00 85 VAL A C 1
ATOM 670 O O . VAL A 1 85 ? -10.858 3.889 10.72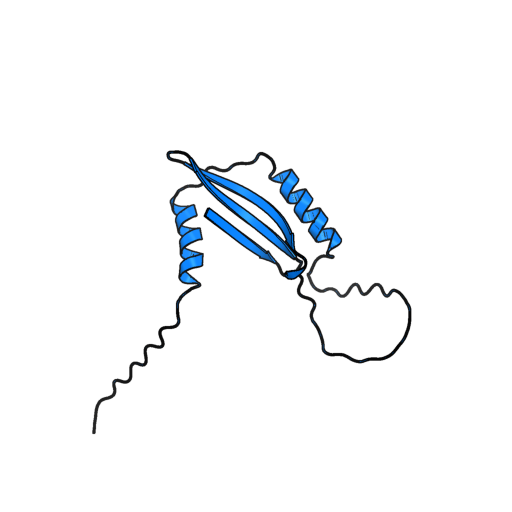4 1.00 86.00 85 VAL A O 1
ATOM 673 N N . PRO A 1 86 ? -12.310 5.063 9.484 1.00 85.25 86 PRO A N 1
ATOM 674 C CA . PRO A 1 86 ? -13.478 4.537 10.177 1.00 85.25 86 PRO A CA 1
ATOM 675 C C . PRO A 1 86 ? -13.586 3.013 10.055 1.00 85.25 86 PRO A C 1
ATOM 677 O O . PRO A 1 86 ? -13.333 2.446 8.990 1.00 85.25 86 PRO A O 1
ATOM 680 N N . GLN A 1 87 ? -14.040 2.357 11.124 1.00 80.69 87 GLN A N 1
ATOM 681 C CA . GLN A 1 87 ? -14.151 0.895 11.217 1.00 80.69 87 GLN A CA 1
ATOM 682 C C . GLN A 1 87 ? -14.876 0.271 10.007 1.00 80.69 87 GLN A C 1
ATOM 684 O O . GLN A 1 87 ? -14.342 -0.632 9.371 1.00 80.69 87 GLN A O 1
ATOM 689 N N . TYR A 1 88 ? -16.010 0.843 9.584 1.00 81.31 88 TYR A N 1
ATOM 690 C CA . TYR A 1 88 ? -16.793 0.326 8.453 1.00 81.31 88 TYR A CA 1
ATOM 691 C C . TYR A 1 88 ? -16.020 0.272 7.119 1.00 81.31 88 TYR A C 1
ATOM 693 O O . TYR A 1 88 ? -16.309 -0.579 6.273 1.00 81.31 88 TYR A O 1
ATOM 701 N N . ARG A 1 89 ? -15.031 1.157 6.905 1.00 80.00 89 ARG A N 1
ATOM 702 C CA . ARG A 1 89 ? -14.174 1.140 5.704 1.00 80.00 89 ARG A CA 1
ATOM 703 C C . ARG A 1 89 ? -13.184 -0.015 5.771 1.00 80.00 89 ARG A C 1
ATOM 705 O O . ARG A 1 89 ? -13.003 -0.701 4.770 1.00 80.00 89 ARG A O 1
ATOM 712 N N . VAL A 1 90 ? -12.605 -0.264 6.946 1.00 79.06 90 VAL A N 1
ATOM 713 C CA . VAL A 1 90 ? -11.719 -1.414 7.182 1.00 79.06 90 VAL A CA 1
ATOM 714 C C . VAL A 1 90 ? -12.480 -2.721 6.948 1.00 79.06 90 VAL A C 1
ATOM 716 O O . VAL A 1 90 ? -12.022 -3.568 6.182 1.00 79.06 90 VAL A O 1
ATOM 719 N N . ASP A 1 91 ? -13.685 -2.843 7.509 1.00 78.75 91 ASP A N 1
ATOM 720 C CA . ASP A 1 91 ? -14.546 -4.018 7.334 1.00 78.75 91 ASP A CA 1
ATOM 721 C C . ASP A 1 91 ? -14.964 -4.237 5.874 1.00 78.75 91 ASP A C 1
ATOM 723 O O . ASP A 1 91 ? -14.991 -5.369 5.393 1.00 78.75 91 ASP A O 1
ATOM 727 N N . SER A 1 92 ? -15.255 -3.164 5.134 1.00 77.44 92 SER A N 1
ATOM 728 C CA . SER A 1 92 ? -15.623 -3.259 3.714 1.00 77.44 92 SER A CA 1
ATOM 729 C C . SER A 1 92 ? -14.472 -3.789 2.857 1.00 77.44 92 SER A C 1
ATOM 731 O O . SER A 1 92 ? -14.689 -4.600 1.956 1.00 77.44 92 SER A O 1
ATOM 733 N N . VAL A 1 93 ? -13.240 -3.363 3.145 1.00 74.50 93 VAL A N 1
ATOM 734 C CA . VAL A 1 93 ? -12.052 -3.845 2.431 1.00 74.50 93 VAL A CA 1
ATOM 735 C C . VAL A 1 93 ? -11.736 -5.299 2.808 1.00 74.50 93 VAL A C 1
ATOM 737 O O . VAL A 1 93 ? -11.393 -6.097 1.936 1.00 74.50 93 VAL A O 1
ATOM 740 N N . ALA A 1 94 ? -11.923 -5.681 4.075 1.00 69.06 94 ALA A N 1
ATOM 741 C CA . ALA A 1 94 ? -11.748 -7.059 4.536 1.00 69.06 94 ALA A CA 1
ATOM 742 C C . ALA A 1 94 ? -12.777 -8.032 3.931 1.00 69.06 94 ALA A C 1
ATOM 744 O O . ALA A 1 94 ? -12.419 -9.126 3.485 1.00 69.06 94 ALA A O 1
ATOM 745 N N . LYS A 1 95 ? -14.051 -7.623 3.859 1.00 66.56 95 LYS A N 1
ATOM 746 C CA . LYS A 1 95 ? -15.132 -8.434 3.280 1.00 66.56 95 LYS A CA 1
ATOM 747 C C . LYS A 1 95 ? -14.928 -8.706 1.796 1.00 66.56 95 LYS A C 1
ATOM 749 O O . LYS A 1 95 ? -15.107 -9.845 1.385 1.00 66.56 95 LYS A O 1
ATOM 754 N N . LYS A 1 96 ? -14.504 -7.709 1.007 1.00 63.53 96 LYS A N 1
ATOM 755 C CA . LYS A 1 96 ? -14.250 -7.901 -0.434 1.00 63.53 96 LYS A CA 1
ATOM 756 C C . LYS A 1 96 ? -13.245 -9.024 -0.698 1.00 63.53 96 LYS A C 1
ATOM 758 O O . LYS A 1 96 ? -13.493 -9.846 -1.565 1.00 63.53 96 LYS A O 1
ATOM 763 N N . LYS A 1 97 ? -12.165 -9.125 0.086 1.00 59.50 97 LYS A N 1
ATOM 764 C CA . LYS A 1 97 ? -11.200 -10.233 -0.040 1.00 59.50 97 LYS A CA 1
ATOM 765 C C . LYS A 1 97 ? -11.810 -11.600 0.280 1.00 59.50 97 LYS A C 1
ATOM 767 O O . LYS A 1 97 ? -11.532 -12.566 -0.415 1.00 59.50 97 LYS A O 1
ATOM 772 N N . SER A 1 98 ? -12.642 -11.672 1.317 1.00 60.09 98 SER A N 1
ATOM 773 C CA . SER A 1 98 ? -13.275 -12.930 1.737 1.00 60.09 98 SER A CA 1
ATOM 774 C C . SER A 1 98 ? -14.378 -13.379 0.769 1.00 60.09 98 SER A C 1
ATOM 776 O O . SER A 1 98 ? -14.553 -14.573 0.566 1.00 60.09 98 SER A O 1
ATOM 778 N N . ASP A 1 99 ? -15.092 -12.440 0.135 1.00 60.53 99 ASP A N 1
ATOM 779 C CA . ASP A 1 99 ? -16.126 -12.747 -0.868 1.00 60.53 99 ASP A CA 1
ATOM 780 C C . ASP A 1 99 ? -15.531 -13.203 -2.213 1.00 60.53 99 ASP A C 1
ATOM 782 O O . ASP A 1 99 ? -16.142 -14.012 -2.908 1.00 60.53 99 ASP A O 1
ATOM 786 N N . LEU A 1 100 ? -14.310 -12.758 -2.547 1.00 60.06 100 LEU A N 1
ATOM 787 C CA . LEU A 1 100 ? -13.546 -13.260 -3.700 1.00 60.06 100 LEU A CA 1
ATOM 788 C C . LEU A 1 100 ? -13.135 -14.736 -3.540 1.00 60.06 100 LEU A C 1
ATOM 790 O O . LEU A 1 100 ? -12.919 -15.418 -4.537 1.00 60.06 100 LEU A O 1
ATOM 794 N N . ILE A 1 101 ? -13.083 -15.255 -2.306 1.00 59.12 101 ILE A N 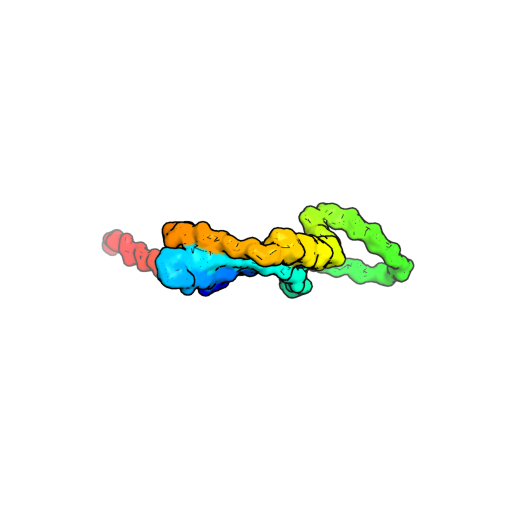1
ATOM 795 C CA . ILE A 1 101 ? -12.865 -16.677 -1.999 1.00 59.12 101 ILE A CA 1
ATOM 796 C C . ILE A 1 101 ? -14.227 -17.335 -1.721 1.00 59.12 101 ILE A C 1
ATOM 798 O O . ILE A 1 101 ? -14.473 -17.916 -0.664 1.00 59.12 101 ILE A O 1
ATOM 802 N N . LYS A 1 102 ? -15.163 -17.259 -2.671 1.00 56.34 102 LYS A N 1
ATOM 803 C CA . LYS A 1 102 ? -16.293 -18.195 -2.678 1.00 56.34 102 LYS A CA 1
ATOM 804 C C . LYS A 1 102 ? -15.786 -19.508 -3.251 1.00 56.34 102 LYS A C 1
ATOM 806 O O . LYS A 1 102 ? -15.675 -19.656 -4.465 1.00 56.34 102 LYS A O 1
ATOM 811 N N . PHE A 1 103 ? -15.491 -20.474 -2.378 1.00 53.47 103 PHE A N 1
ATOM 812 C CA . PHE A 1 103 ? -15.432 -21.871 -2.795 1.00 53.47 103 PHE A CA 1
ATOM 813 C C . PHE A 1 103 ? -16.716 -22.151 -3.571 1.00 53.47 103 PHE A C 1
ATOM 815 O O . PHE A 1 103 ? -17.810 -22.065 -3.009 1.00 53.47 103 PHE A O 1
ATOM 822 N N . SER A 1 104 ? -16.580 -22.421 -4.870 1.00 46.66 104 SER A N 1
ATOM 823 C CA . SER A 1 104 ? -17.668 -22.899 -5.709 1.00 46.66 104 SER A CA 1
ATOM 824 C C . SER A 1 104 ? -18.132 -24.229 -5.129 1.00 46.66 104 SER A C 1
ATOM 826 O O . SER A 1 104 ? -17.649 -25.304 -5.482 1.00 46.66 104 SER A O 1
ATOM 828 N N . LYS A 1 105 ? -19.052 -24.166 -4.167 1.00 46.16 105 LYS A N 1
ATOM 829 C CA . LYS A 1 105 ? -19.864 -25.312 -3.818 1.00 46.16 105 LYS A CA 1
ATOM 830 C C . LYS A 1 105 ? -20.787 -25.467 -5.015 1.00 46.16 105 LYS A C 1
ATOM 832 O O . LYS A 1 105 ? -21.805 -24.787 -5.097 1.00 46.16 105 LYS A O 1
ATOM 837 N N . ARG A 1 106 ? -20.389 -26.314 -5.973 1.00 45.06 106 ARG A N 1
ATOM 838 C CA . ARG A 1 106 ? -21.320 -26.905 -6.936 1.00 45.06 106 ARG A CA 1
ATOM 839 C C . ARG A 1 106 ? -22.469 -27.480 -6.108 1.00 45.06 106 ARG A C 1
ATOM 841 O O . ARG A 1 106 ? -22.338 -28.550 -5.521 1.00 45.06 106 ARG A O 1
ATOM 848 N N . GLN A 1 107 ? -23.560 -26.730 -5.979 1.00 44.97 107 GLN A N 1
ATOM 849 C CA . GLN A 1 107 ? -24.839 -27.285 -5.575 1.00 44.97 107 GLN A CA 1
ATOM 850 C C . GLN A 1 107 ? -25.349 -28.045 -6.791 1.00 44.97 107 GLN A C 1
ATOM 852 O O . GLN A 1 107 ? -26.069 -27.498 -7.623 1.00 44.97 107 GLN A O 1
ATOM 857 N N . ASP A 1 108 ? -24.929 -29.303 -6.898 1.00 43.41 108 ASP A N 1
ATOM 858 C CA . ASP A 1 108 ? -25.677 -30.280 -7.669 1.00 43.41 108 ASP A CA 1
ATOM 859 C C . ASP A 1 108 ? -27.038 -30.428 -6.977 1.00 43.41 108 ASP A C 1
ATOM 861 O O . ASP A 1 108 ? -27.186 -31.049 -5.925 1.00 43.41 108 ASP A O 1
ATOM 865 N N . SER A 1 109 ? -28.010 -29.686 -7.495 1.00 49.19 109 SER A N 1
ATOM 866 C CA . SER A 1 109 ? -29.413 -29.789 -7.125 1.00 49.19 109 SER A CA 1
ATOM 867 C C . SER A 1 109 ? -30.081 -30.736 -8.113 1.00 49.19 109 SER A C 1
ATOM 869 O O . SER A 1 109 ? -30.934 -30.348 -8.902 1.00 49.19 109 SER A O 1
ATOM 871 N N . GLY A 1 110 ? -29.691 -32.009 -8.065 1.00 44.50 110 GLY A N 1
ATOM 872 C CA . GLY A 1 110 ? -30.424 -33.089 -8.711 1.00 44.50 110 GLY A CA 1
ATOM 873 C C . GLY A 1 110 ? -31.732 -33.389 -7.974 1.00 44.50 110 GLY A C 1
ATOM 874 O O . GLY A 1 110 ? -31.830 -34.385 -7.262 1.00 44.50 110 GLY A O 1
ATOM 875 N N . LYS A 1 111 ? -32.750 -32.532 -8.133 1.00 50.72 111 LYS A N 1
ATOM 876 C CA . LYS A 1 111 ? -34.152 -32.870 -7.840 1.00 50.72 111 LYS A CA 1
ATOM 877 C C . LYS A 1 111 ? -35.016 -32.697 -9.090 1.00 50.72 111 LYS A C 1
ATOM 879 O O . LYS A 1 111 ? -35.497 -31.604 -9.357 1.00 50.72 111 LYS A O 1
ATOM 884 N N . THR A 1 112 ? -35.299 -33.816 -9.751 1.00 44.03 112 THR A N 1
ATOM 885 C CA . THR A 1 112 ? -36.492 -34.086 -10.584 1.00 44.03 112 THR A CA 1
ATOM 886 C C . THR A 1 112 ? -36.773 -35.588 -10.426 1.00 44.03 112 THR A C 1
ATOM 888 O O . THR A 1 112 ? -35.960 -36.397 -10.850 1.00 44.03 112 THR A O 1
ATOM 891 N N . ALA A 1 113 ? -37.677 -36.053 -9.561 1.00 49.06 113 ALA A N 1
ATOM 892 C CA . ALA A 1 113 ? -39.134 -36.114 -9.725 1.00 49.06 113 ALA A CA 1
ATOM 893 C C . ALA A 1 113 ? -39.604 -36.686 -11.084 1.00 49.06 113 ALA A C 1
ATOM 895 O O . ALA A 1 113 ? -39.639 -35.951 -12.063 1.00 49.06 113 ALA A O 1
ATOM 896 N N . GLY A 1 114 ? -40.050 -37.952 -11.073 1.00 48.84 114 GLY A N 1
ATOM 897 C CA . GLY A 1 114 ? -41.227 -38.432 -11.818 1.00 48.84 114 GLY A CA 1
ATOM 898 C C . GLY A 1 114 ? -41.030 -39.114 -13.179 1.00 48.84 114 GLY A C 1
ATOM 899 O O . GLY A 1 114 ? -40.996 -38.437 -14.202 1.00 48.84 114 GLY A O 1
ATOM 900 N N . SER A 1 115 ? -41.079 -40.449 -13.207 1.00 41.88 115 SER A N 1
ATOM 901 C CA . SER A 1 115 ? -42.156 -41.263 -13.825 1.00 41.88 115 SER A CA 1
ATOM 902 C C . SER A 1 115 ? -41.887 -42.747 -13.611 1.00 41.88 115 SER A C 1
ATOM 904 O O . SER A 1 115 ? -40.712 -43.147 -13.757 1.00 41.88 115 SER A O 1
#

Secondary structure (DSSP, 8-state):
-EEEEE-TEEEEEEEEEEEETTEEEEEEEEEEEEEEE----------------------SSPPHHHHHHHHHHHHHHHTT--EEE-HHHHHHHHHHHHHH---------------

pLDDT: mean 71.99, std 18.89, range [32.03, 91.94]